Protein AF-A0A4U6P7B0-F1 (afdb_monomer_lite)

Radius of gyration: 13.78 Å; chains: 1; bounding box: 39×38×30 Å

Structure (mmCIF, N/CA/C/O backbone):
data_AF-A0A4U6P7B0-F1
#
_entry.id   AF-A0A4U6P7B0-F1
#
loop_
_atom_site.group_PDB
_atom_site.id
_atom_site.type_symbol
_atom_site.label_atom_id
_atom_site.label_alt_id
_atom_site.label_comp_id
_atom_site.label_asym_id
_atom_site.label_entity_id
_atom_site.label_seq_id
_atom_site.pdbx_PDB_ins_code
_atom_site.Cartn_x
_atom_site.Cartn_y
_atom_site.Cartn_z
_atom_site.occupancy
_atom_site.B_iso_or_equiv
_atom_site.auth_seq_id
_atom_site.auth_comp_id
_atom_site.auth_asym_id
_atom_site.auth_atom_id
_atom_site.pdbx_PDB_model_num
ATOM 1 N N . MET A 1 1 ? 26.275 3.525 -17.732 1.00 39.59 1 MET A N 1
ATOM 2 C CA . MET A 1 1 ? 24.906 4.055 -17.567 1.00 39.59 1 MET A CA 1
ATOM 3 C C . MET A 1 1 ? 24.021 2.870 -17.229 1.00 39.59 1 MET A C 1
ATOM 5 O O . MET A 1 1 ? 23.506 2.227 -18.132 1.00 39.59 1 MET A O 1
ATOM 9 N N . GLU A 1 2 ? 23.957 2.498 -15.953 1.00 43.78 2 GLU A N 1
ATOM 10 C CA . GLU A 1 2 ? 23.071 1.427 -15.488 1.00 43.78 2 GLU A CA 1
ATOM 11 C C . GLU A 1 2 ? 21.685 2.043 -15.324 1.00 43.78 2 GLU A C 1
ATOM 13 O O . GLU A 1 2 ? 21.400 2.724 -14.344 1.00 43.78 2 GLU A O 1
ATOM 18 N N . GLY A 1 3 ? 20.871 1.920 -16.372 1.00 43.91 3 GLY A N 1
ATOM 19 C CA . GLY A 1 3 ? 19.473 2.312 -16.314 1.00 43.91 3 GLY A CA 1
ATOM 20 C C . GLY A 1 3 ? 18.775 1.445 -15.278 1.00 43.91 3 GLY A C 1
ATOM 21 O O . GLY A 1 3 ? 18.792 0.221 -15.393 1.00 43.91 3 GLY A O 1
ATOM 22 N N . THR A 1 4 ? 18.191 2.086 -14.271 1.00 50.34 4 THR A N 1
ATOM 23 C CA . THR A 1 4 ? 17.264 1.495 -13.310 1.00 50.34 4 THR A CA 1
ATOM 24 C C . THR A 1 4 ? 16.226 0.693 -14.090 1.00 50.34 4 THR A C 1
ATOM 26 O O . THR A 1 4 ? 15.328 1.269 -14.705 1.00 50.34 4 THR A O 1
ATOM 29 N N . MET A 1 5 ? 16.385 -0.633 -14.156 1.00 51.06 5 MET A N 1
ATOM 30 C CA . MET A 1 5 ? 15.352 -1.489 -14.730 1.00 51.06 5 MET A CA 1
ATOM 31 C C . MET A 1 5 ? 14.084 -1.231 -13.913 1.00 51.06 5 MET A C 1
ATOM 33 O O . MET A 1 5 ? 14.164 -1.309 -12.684 1.00 51.06 5 MET A O 1
ATOM 37 N N . PRO A 1 6 ? 12.948 -0.877 -14.542 1.00 55.09 6 PRO A N 1
ATOM 38 C CA . PRO A 1 6 ? 11.712 -0.667 -13.806 1.00 55.09 6 PRO A CA 1
ATOM 39 C C . PRO A 1 6 ? 11.447 -1.937 -13.004 1.00 55.09 6 PRO A C 1
ATOM 41 O O . PRO A 1 6 ? 11.464 -3.036 -13.563 1.00 55.09 6 PRO A O 1
ATOM 44 N N . SER A 1 7 ? 11.315 -1.774 -11.688 1.00 59.56 7 SER A N 1
ATOM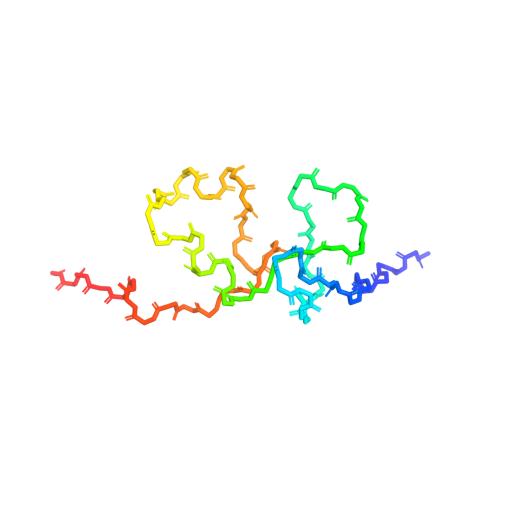 45 C CA . SER A 1 7 ? 11.191 -2.842 -10.699 1.00 59.56 7 SER A CA 1
ATOM 46 C C . SER A 1 7 ? 10.295 -3.941 -11.255 1.00 59.56 7 SER A C 1
ATOM 48 O O . SER A 1 7 ? 9.182 -3.631 -11.653 1.00 59.56 7 SER A O 1
ATOM 50 N N . ALA A 1 8 ? 10.750 -5.191 -11.348 1.00 70.38 8 ALA A N 1
ATOM 51 C CA . ALA A 1 8 ? 9.928 -6.275 -11.893 1.00 70.38 8 ALA A CA 1
ATOM 52 C C . ALA A 1 8 ? 8.526 -6.300 -11.247 1.00 70.38 8 ALA A C 1
ATOM 54 O O . ALA A 1 8 ? 8.384 -5.943 -10.073 1.00 70.38 8 ALA A O 1
ATOM 55 N N . TRP A 1 9 ? 7.500 -6.693 -12.014 1.00 76.94 9 TRP A N 1
ATOM 56 C CA .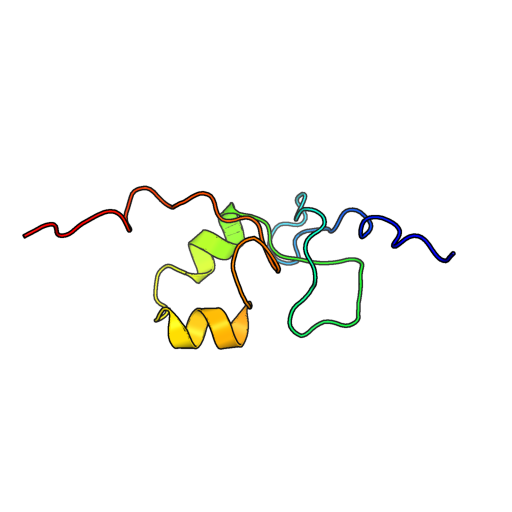 TRP A 1 9 ? 6.137 -6.860 -11.498 1.00 76.94 9 TRP A CA 1
ATOM 57 C C . TRP A 1 9 ? 6.140 -7.666 -10.204 1.00 76.94 9 TRP A C 1
ATOM 59 O O . TRP A 1 9 ? 6.755 -8.730 -10.130 1.00 76.94 9 TRP A O 1
ATOM 69 N N . LYS A 1 10 ? 5.437 -7.154 -9.194 1.00 85.25 10 LYS A N 1
ATOM 70 C CA . LYS A 1 10 ? 5.358 -7.769 -7.872 1.00 85.25 10 LYS A CA 1
ATOM 71 C C . LYS A 1 10 ? 4.041 -8.492 -7.685 1.00 85.25 10 LYS A C 1
ATOM 73 O O . LYS A 1 10 ? 2.993 -8.055 -8.166 1.00 85.25 10 LYS A O 1
ATOM 78 N N . THR A 1 11 ? 4.103 -9.568 -6.915 1.00 88.88 11 THR A N 1
ATOM 79 C CA . THR A 1 11 ? 2.924 -10.305 -6.464 1.00 88.88 11 THR A CA 1
ATOM 80 C C . THR A 1 11 ? 2.512 -9.818 -5.080 1.00 88.88 11 THR A C 1
ATOM 82 O O . THR A 1 11 ? 3.353 -9.599 -4.208 1.00 88.88 11 THR A O 1
ATOM 85 N N . CYS A 1 12 ? 1.216 -9.637 -4.859 1.00 88.31 12 CYS A N 1
ATOM 86 C CA . CYS A 1 12 ? 0.691 -9.239 -3.569 1.00 88.31 12 CYS A CA 1
ATOM 87 C C . CYS A 1 12 ? 0.895 -10.366 -2.562 1.00 88.31 12 CYS A C 1
ATOM 89 O O . CYS A 1 12 ? 0.406 -11.476 -2.770 1.00 88.31 12 CYS A O 1
ATOM 91 N N . CYS A 1 13 ? 1.568 -10.077 -1.452 1.00 86.75 13 CYS A N 1
ATOM 92 C CA . CYS A 1 13 ? 1.785 -11.067 -0.399 1.00 86.75 13 CYS A CA 1
ATOM 93 C C . CYS A 1 13 ? 0.496 -11.454 0.349 1.00 86.75 13 CYS A C 1
ATOM 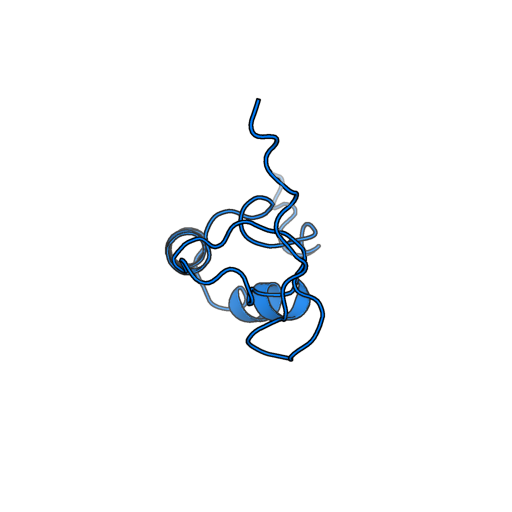95 O O . CYS A 1 13 ? 0.456 -12.512 0.968 1.00 86.75 13 CYS A O 1
ATOM 97 N N . CYS A 1 14 ? -0.562 -10.638 0.273 1.00 88.25 14 CYS A N 1
ATOM 98 C CA . CYS A 1 14 ? -1.846 -10.928 0.913 1.00 88.25 14 CYS A CA 1
ATOM 99 C C . CYS A 1 14 ? -2.766 -11.790 0.041 1.00 88.25 14 CYS A C 1
ATOM 101 O O . CYS A 1 14 ? -3.338 -12.759 0.528 1.00 88.25 14 CYS A O 1
ATOM 103 N N . CYS A 1 15 ? -2.941 -11.431 -1.233 1.00 91.19 15 CYS A N 1
ATOM 104 C CA . CYS A 1 15 ? -3.961 -12.037 -2.099 1.00 91.19 15 CYS A CA 1
ATOM 105 C C . CYS A 1 15 ? -3.401 -12.737 -3.345 1.00 91.19 15 CYS A C 1
ATOM 107 O O . CYS A 1 15 ? -4.163 -13.304 -4.128 1.00 91.19 15 CYS A O 1
ATOM 109 N N . GLY A 1 16 ? -2.087 -12.672 -3.575 1.00 89.81 16 GLY A N 1
ATOM 110 C CA . GLY A 1 16 ? -1.441 -13.251 -4.754 1.00 89.81 16 GLY A CA 1
ATOM 111 C C . GLY A 1 16 ? -1.717 -12.514 -6.071 1.00 89.81 16 GLY A C 1
ATOM 112 O O . GLY A 1 16 ? -1.254 -12.959 -7.115 1.00 89.81 16 GLY A O 1
ATOM 113 N N . GLN A 1 17 ? -2.467 -11.406 -6.052 1.00 89.56 17 GLN A N 1
ATOM 114 C CA . GLN A 1 17 ? -2.749 -10.597 -7.244 1.00 89.56 17 GLN A CA 1
ATOM 115 C C . GLN A 1 17 ? -1.597 -9.644 -7.575 1.00 89.56 17 GLN A C 1
ATOM 117 O O . GLN A 1 17 ? -0.612 -9.556 -6.850 1.00 89.56 17 GLN A O 1
ATOM 122 N N . TYR A 1 18 ? -1.714 -8.898 -8.668 1.00 87.38 18 TYR A N 1
ATOM 123 C CA . TYR A 1 18 ? -0.722 -7.899 -9.057 1.00 87.38 18 TYR A CA 1
ATOM 124 C C . TYR A 1 18 ? -0.578 -6.776 -8.011 1.00 87.38 18 TYR A C 1
ATOM 126 O O . TYR A 1 18 ? -1.560 -6.140 -7.632 1.00 87.38 18 TYR A O 1
ATOM 134 N N . ALA A 1 19 ? 0.655 -6.515 -7.562 1.00 85.75 19 ALA A N 1
ATOM 135 C CA . ALA A 1 19 ? 0.990 -5.497 -6.558 1.00 85.75 19 ALA A CA 1
ATOM 136 C C . ALA A 1 19 ? 1.769 -4.295 -7.120 1.00 85.75 19 ALA A C 1
ATOM 138 O O . ALA A 1 19 ? 2.282 -3.477 -6.359 1.00 85.75 19 ALA A O 1
ATOM 139 N N . GLY A 1 20 ? 1.874 -4.160 -8.444 1.00 84.69 20 GLY A N 1
ATOM 140 C CA . GLY A 1 20 ? 2.583 -3.038 -9.054 1.00 84.69 20 GLY A CA 1
ATOM 141 C C . GLY A 1 20 ? 4.090 -3.251 -9.197 1.00 84.69 20 GLY A C 1
ATOM 142 O O . GLY A 1 20 ? 4.604 -4.369 -9.145 1.00 84.69 20 GLY A O 1
ATOM 143 N N . HIS A 1 21 ? 4.789 -2.133 -9.376 1.00 83.06 21 HIS A N 1
ATOM 144 C CA . HIS A 1 21 ? 6.247 -2.044 -9.520 1.00 83.06 21 HIS A CA 1
ATOM 145 C C . HIS A 1 21 ? 6.892 -1.200 -8.402 1.00 83.06 21 HIS A C 1
ATOM 147 O O . HIS A 1 21 ? 8.017 -0.721 -8.544 1.00 83.06 21 HIS A O 1
ATOM 153 N N . PHE A 1 22 ? 6.165 -0.957 -7.312 1.00 80.12 22 PHE A N 1
ATOM 154 C CA . PHE A 1 22 ? 6.563 -0.013 -6.267 1.00 80.12 22 PHE A CA 1
ATOM 155 C C . PHE A 1 22 ? 7.787 -0.484 -5.479 1.00 80.12 22 PHE A C 1
ATOM 157 O O . PHE A 1 22 ? 7.995 -1.686 -5.300 1.00 80.12 22 PHE A O 1
ATOM 164 N N . GLU A 1 23 ? 8.591 0.455 -4.986 1.00 81.56 23 GLU A N 1
ATOM 165 C CA . GLU A 1 23 ? 9.755 0.148 -4.152 1.00 81.56 23 GLU A CA 1
ATOM 166 C C . GLU A 1 23 ? 9.299 -0.490 -2.836 1.00 81.56 23 GLU A C 1
ATOM 168 O O . GLU A 1 23 ? 8.236 -0.185 -2.319 1.00 81.56 23 GLU A O 1
ATOM 173 N N . GLN A 1 24 ? 10.041 -1.439 -2.276 1.00 80.06 24 GLN A N 1
ATOM 174 C CA . GLN A 1 24 ? 9.618 -2.063 -1.019 1.00 80.06 24 GLN A CA 1
ATOM 175 C C . GLN A 1 24 ? 10.258 -1.337 0.161 1.00 80.06 24 GLN A C 1
ATOM 177 O O . GLN A 1 24 ? 11.468 -1.144 0.168 1.00 80.06 24 GLN A O 1
ATOM 182 N N . HIS A 1 25 ? 9.448 -0.946 1.154 1.00 82.81 25 HIS A N 1
ATOM 183 C CA . HIS A 1 25 ? 9.914 -0.111 2.266 1.00 82.81 25 HIS A CA 1
ATOM 184 C C . HIS A 1 25 ? 10.938 -0.840 3.153 1.00 82.81 25 HIS A C 1
ATOM 186 O O . HIS A 1 25 ? 12.039 -0.344 3.374 1.00 82.81 25 HIS A O 1
ATOM 192 N N . TRP A 1 26 ? 10.596 -2.052 3.609 1.00 79.38 26 TRP A N 1
ATOM 193 C CA . TRP A 1 26 ? 11.453 -2.864 4.487 1.00 79.38 26 TRP A CA 1
ATOM 194 C C . TRP A 1 26 ? 12.068 -4.093 3.810 1.00 79.38 26 TRP A C 1
ATOM 196 O O . TRP A 1 26 ? 12.989 -4.702 4.354 1.00 79.38 26 TRP A O 1
ATOM 206 N N . ASN A 1 27 ? 11.561 -4.496 2.643 1.00 63.94 27 ASN A N 1
ATOM 207 C CA . ASN A 1 27 ? 11.912 -5.778 2.047 1.00 63.94 27 ASN A CA 1
ATOM 208 C C . ASN A 1 27 ? 12.987 -5.625 0.961 1.00 63.94 27 ASN A C 1
ATOM 210 O O . ASN A 1 27 ? 12.787 -4.913 -0.018 1.00 63.94 27 ASN A O 1
ATOM 214 N N . ARG A 1 28 ? 14.115 -6.335 1.102 1.00 67.06 28 ARG A N 1
ATOM 215 C CA . ARG A 1 28 ? 15.133 -6.433 0.034 1.00 67.06 28 ARG 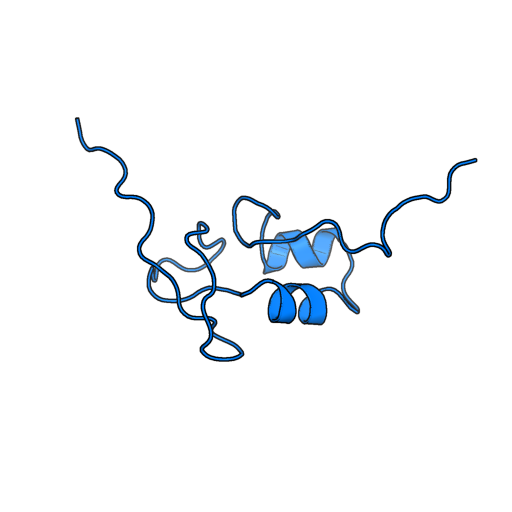A CA 1
ATOM 216 C C . ARG A 1 28 ? 14.754 -7.435 -1.058 1.00 67.06 28 ARG A C 1
ATOM 218 O O . ARG A 1 28 ? 15.408 -7.464 -2.098 1.00 67.06 28 ARG A O 1
ATOM 225 N N . ASP A 1 29 ? 13.730 -8.253 -0.820 1.00 64.88 29 ASP A N 1
ATOM 226 C CA . ASP A 1 29 ? 13.187 -9.170 -1.815 1.00 64.88 29 ASP A CA 1
ATOM 227 C C . ASP A 1 29 ? 12.320 -8.402 -2.825 1.00 64.88 29 ASP A C 1
ATOM 229 O O . ASP A 1 29 ? 11.422 -7.633 -2.465 1.00 64.88 29 ASP A O 1
ATOM 233 N N . THR A 1 30 ? 12.614 -8.570 -4.114 1.00 68.94 30 THR A N 1
ATOM 234 C CA . THR A 1 30 ? 11.975 -7.807 -5.189 1.00 68.94 30 THR A CA 1
ATOM 235 C C . THR A 1 30 ? 10.750 -8.506 -5.784 1.00 68.94 30 THR A C 1
ATOM 237 O O . THR A 1 30 ? 10.109 -7.908 -6.648 1.00 68.94 30 THR A O 1
ATOM 240 N N . GLY A 1 31 ? 10.369 -9.699 -5.311 1.00 81.19 31 GLY A N 1
ATOM 241 C CA . GLY A 1 31 ? 9.242 -10.460 -5.870 1.00 81.19 31 GLY A CA 1
ATOM 242 C C . GLY A 1 31 ? 7.852 -10.083 -5.342 1.00 81.19 31 GLY A C 1
ATOM 243 O O . GLY A 1 31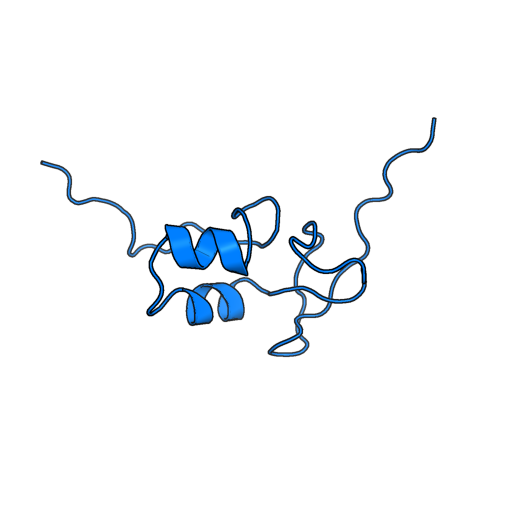 ? 6.852 -10.308 -6.029 1.00 81.19 31 GLY A O 1
ATOM 244 N N . TYR A 1 32 ? 7.769 -9.488 -4.148 1.00 83.88 32 TYR A N 1
ATOM 245 C CA . TYR A 1 32 ? 6.497 -9.281 -3.444 1.00 83.88 32 TYR A CA 1
ATOM 246 C C . TYR A 1 32 ? 6.247 -7.820 -3.059 1.00 83.88 32 TYR A C 1
ATOM 248 O O . TYR A 1 32 ? 7.193 -7.059 -2.864 1.00 83.88 32 TYR A O 1
ATOM 256 N N . GLY A 1 33 ? 4.967 -7.449 -2.958 1.00 85.56 33 GLY A N 1
ATOM 257 C CA . GLY A 1 33 ? 4.485 -6.137 -2.510 1.00 85.56 33 GLY A CA 1
ATOM 258 C C . GLY A 1 33 ? 3.041 -6.189 -1.998 1.00 85.56 33 GLY A C 1
ATOM 259 O O . GLY A 1 33 ? 2.507 -7.272 -1.759 1.00 85.56 33 GLY A O 1
ATOM 260 N N . LEU A 1 34 ? 2.388 -5.033 -1.847 1.00 85.69 34 LEU A N 1
ATOM 261 C CA . LEU A 1 34 ? 0.966 -4.930 -1.496 1.00 85.69 34 LEU A CA 1
ATOM 262 C C . LEU A 1 34 ? 0.182 -4.260 -2.625 1.00 85.69 34 LEU A C 1
ATOM 264 O O . LEU A 1 34 ? 0.593 -3.219 -3.134 1.00 85.69 34 LEU A O 1
ATOM 268 N N . CYS A 1 35 ? -0.937 -4.872 -3.024 1.00 87.50 35 CYS A N 1
ATOM 269 C CA . CYS A 1 35 ? -1.866 -4.246 -3.958 1.00 87.50 35 CYS A CA 1
ATOM 270 C C . CYS A 1 35 ? -2.714 -3.186 -3.249 1.00 87.50 35 CYS A C 1
ATOM 272 O O . CYS A 1 35 ? -2.796 -3.161 -2.019 1.00 87.50 35 CYS A O 1
ATOM 274 N N . GLU A 1 36 ? -3.372 -2.352 -4.049 1.00 86.69 36 GLU A N 1
ATOM 275 C CA . GLU A 1 36 ? -4.219 -1.257 -3.582 1.00 86.69 36 GLU A CA 1
ATOM 276 C C . GLU A 1 36 ? -5.324 -1.715 -2.615 1.00 86.69 36 GLU A C 1
ATOM 278 O O . GLU A 1 36 ? -5.482 -1.138 -1.544 1.00 86.69 36 GLU A O 1
ATOM 283 N N . ASP A 1 37 ? -6.043 -2.792 -2.933 1.00 88.44 37 ASP A N 1
ATOM 284 C CA . ASP A 1 37 ? -7.135 -3.268 -2.075 1.00 88.44 37 ASP A CA 1
ATOM 285 C C . ASP A 1 37 ? -6.632 -3.754 -0.711 1.00 88.44 37 ASP A C 1
ATOM 287 O O . ASP A 1 37 ? -7.234 -3.480 0.329 1.00 88.44 37 ASP A O 1
ATOM 291 N N . CYS A 1 38 ? -5.511 -4.480 -0.699 1.00 89.00 38 CYS A N 1
ATOM 292 C CA . CYS A 1 38 ? -4.948 -5.016 0.534 1.00 89.00 38 CYS A CA 1
ATOM 293 C C . CYS A 1 38 ? -4.313 -3.919 1.390 1.00 89.00 38 CYS A C 1
ATOM 295 O O . CYS A 1 38 ? -4.469 -3.951 2.609 1.00 89.00 38 CYS A O 1
ATOM 297 N N . ILE A 1 39 ? -3.644 -2.933 0.781 1.00 86.56 39 ILE A N 1
ATOM 298 C CA . ILE A 1 39 ? -3.073 -1.815 1.538 1.00 86.56 39 ILE A CA 1
ATOM 299 C C . ILE A 1 39 ? -4.170 -0.893 2.086 1.00 86.56 39 ILE A C 1
ATOM 301 O O . ILE A 1 39 ? -4.073 -0.445 3.226 1.00 86.56 39 ILE A O 1
ATOM 305 N N . ASP A 1 40 ? -5.257 -0.680 1.339 1.00 86.75 40 ASP A N 1
ATOM 306 C CA . ASP A 1 40 ? -6.409 0.091 1.814 1.00 86.75 40 ASP A CA 1
ATOM 307 C C . ASP A 1 40 ? -7.147 -0.641 2.944 1.00 86.75 40 ASP A C 1
ATOM 309 O O . ASP A 1 40 ? -7.547 -0.024 3.930 1.00 86.75 40 ASP A O 1
ATOM 313 N N . TYR A 1 41 ? -7.253 -1.973 2.872 1.00 87.56 41 TYR A N 1
ATOM 314 C CA . TYR A 1 41 ? -7.751 -2.789 3.981 1.00 87.56 41 TYR A CA 1
ATOM 315 C C . TYR A 1 41 ? -6.882 -2.640 5.239 1.00 87.56 41 TYR A C 1
ATOM 317 O O . TYR A 1 41 ? -7.418 -2.402 6.320 1.00 87.56 41 TYR A O 1
ATOM 325 N N . CYS A 1 42 ? -5.553 -2.710 5.104 1.00 84.88 42 CYS A N 1
ATOM 326 C CA . CYS A 1 42 ? -4.618 -2.504 6.215 1.00 84.88 42 CYS A CA 1
ATOM 327 C C . CYS A 1 42 ? -4.702 -1.093 6.820 1.00 84.88 42 CYS A C 1
ATOM 329 O O . CYS A 1 42 ? -4.384 -0.919 7.993 1.00 84.88 42 CYS A O 1
ATOM 331 N N . ALA A 1 43 ? -5.131 -0.089 6.049 1.00 84.62 43 ALA A N 1
ATOM 332 C CA . ALA A 1 43 ? -5.264 1.285 6.530 1.00 84.62 43 ALA A CA 1
ATOM 333 C C . ALA A 1 43 ? -6.502 1.500 7.422 1.00 84.62 43 ALA A C 1
ATOM 335 O O . ALA A 1 43 ? -6.547 2.462 8.191 1.00 84.62 43 ALA A O 1
ATOM 336 N N . ARG A 1 44 ? -7.516 0.623 7.348 1.00 83.12 44 ARG A N 1
ATOM 337 C CA . ARG A 1 44 ? -8.784 0.730 8.098 1.00 83.12 44 ARG A CA 1
ATOM 338 C C . ARG A 1 44 ? -8.594 0.339 9.566 1.00 83.12 44 ARG A C 1
ATOM 340 O O . ARG A 1 44 ? -9.050 -0.710 10.004 1.00 83.12 44 ARG A O 1
ATOM 347 N N . GLY A 1 45 ? -7.918 1.184 10.329 1.00 78.56 45 GLY A N 1
ATOM 348 C CA . GLY A 1 45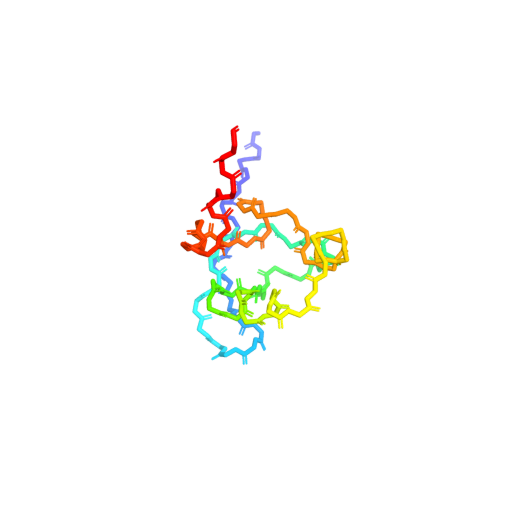 ? -7.677 0.966 11.759 1.00 78.56 45 GLY A CA 1
ATOM 349 C C . GLY A 1 45 ? -6.330 1.478 12.252 1.00 78.56 45 GLY A C 1
ATOM 350 O O . GLY A 1 45 ? -6.110 1.515 13.458 1.00 78.56 45 GLY A O 1
ATOM 351 N N . GLU A 1 46 ? -5.461 1.912 11.341 1.00 80.75 46 GLU A N 1
ATOM 352 C CA . GLU A 1 46 ? -4.147 2.455 11.666 1.00 80.75 46 GLU A CA 1
ATOM 353 C C . GLU A 1 46 ? -4.149 3.988 11.644 1.00 80.75 46 GLU A C 1
ATOM 355 O O . GLU A 1 46 ? -4.886 4.631 10.892 1.00 80.75 46 GLU A O 1
ATOM 360 N N . THR A 1 47 ? -3.280 4.597 12.453 1.00 83.56 47 THR A N 1
ATOM 361 C CA . THR A 1 47 ? -2.961 6.023 12.312 1.00 83.56 47 THR A CA 1
ATOM 362 C C . THR A 1 47 ? -2.041 6.228 11.112 1.00 83.56 47 THR A C 1
ATOM 364 O O . THR A 1 47 ? -1.250 5.349 10.776 1.00 83.56 47 THR A O 1
ATOM 367 N N . ALA A 1 48 ? -2.090 7.405 10.483 1.00 79.94 48 ALA A N 1
ATOM 368 C CA . ALA A 1 48 ? -1.238 7.710 9.330 1.00 79.94 48 ALA A CA 1
ATOM 369 C C . ALA A 1 48 ? 0.263 7.520 9.632 1.00 79.94 48 ALA A C 1
ATOM 371 O O . ALA A 1 48 ? 0.987 6.973 8.807 1.00 79.94 48 ALA A O 1
ATOM 372 N N . GLU A 1 49 ? 0.709 7.906 10.831 1.00 82.44 49 GLU A N 1
ATOM 373 C CA . GLU A 1 49 ? 2.104 7.759 11.265 1.00 82.44 49 GLU A CA 1
ATOM 374 C C . GLU A 1 49 ? 2.511 6.285 11.443 1.00 82.44 49 GLU A C 1
ATOM 376 O O . GLU A 1 49 ? 3.552 5.859 10.941 1.00 82.44 49 GLU A O 1
ATOM 381 N N . SER A 1 50 ? 1.676 5.476 12.109 1.00 84.12 50 SER A N 1
ATOM 382 C CA . SER A 1 50 ? 1.932 4.035 12.265 1.00 84.12 50 SER A CA 1
ATOM 383 C C . SER A 1 50 ? 1.925 3.321 10.911 1.00 84.12 50 SER A C 1
ATOM 385 O O . SER A 1 50 ? 2.766 2.456 10.637 1.00 84.12 50 SER A O 1
ATOM 387 N N . PHE A 1 51 ? 1.019 3.746 10.031 1.00 85.00 51 PHE A N 1
ATOM 388 C CA . PHE A 1 51 ? 0.859 3.201 8.696 1.00 85.00 51 PHE A CA 1
ATOM 389 C C . PHE A 1 51 ? 2.068 3.488 7.804 1.00 85.00 51 PHE A C 1
ATOM 391 O O . PHE A 1 51 ? 2.622 2.562 7.211 1.00 85.00 51 PHE A O 1
ATOM 398 N N . GLU A 1 52 ? 2.532 4.738 7.756 1.00 86.00 52 GLU A N 1
ATOM 399 C CA . GLU A 1 52 ? 3.717 5.116 6.982 1.00 86.00 52 GLU A CA 1
ATOM 400 C C . GLU A 1 52 ? 4.974 4.409 7.499 1.00 86.00 52 GLU A C 1
ATOM 402 O O . GLU A 1 52 ? 5.764 3.903 6.708 1.00 86.00 52 GLU A O 1
ATOM 407 N N . ARG A 1 53 ? 5.133 4.266 8.818 1.00 87.38 53 ARG A N 1
ATOM 408 C CA . ARG A 1 53 ? 6.275 3.542 9.399 1.00 87.38 53 ARG A CA 1
ATOM 409 C C . ARG A 1 53 ? 6.280 2.047 9.055 1.00 87.38 53 ARG A C 1
ATOM 411 O O . ARG A 1 53 ? 7.340 1.425 8.985 1.00 87.38 53 ARG A O 1
ATOM 418 N N . THR A 1 54 ? 5.103 1.455 8.867 1.00 86.38 54 THR A N 1
ATOM 419 C CA . THR A 1 54 ? 4.955 0.016 8.598 1.00 86.38 54 THR A CA 1
ATOM 420 C C . THR A 1 54 ? 5.041 -0.298 7.107 1.00 86.38 54 THR A C 1
ATOM 422 O O . THR A 1 54 ? 5.760 -1.214 6.709 1.00 86.38 54 THR A O 1
ATOM 425 N N . TYR A 1 55 ? 4.336 0.469 6.277 1.00 85.31 55 TYR A N 1
ATOM 426 C CA . TYR A 1 55 ? 4.146 0.178 4.853 1.00 85.31 55 TYR A CA 1
ATOM 427 C C . TYR A 1 55 ? 4.863 1.162 3.923 1.00 85.31 55 TYR A C 1
ATOM 429 O O . TYR A 1 55 ? 4.964 0.918 2.721 1.00 85.31 55 TYR A O 1
ATOM 437 N N . GLY A 1 56 ? 5.381 2.258 4.472 1.00 88.06 56 GLY A N 1
ATOM 438 C CA . GLY A 1 56 ? 6.026 3.329 3.735 1.00 88.06 56 GLY A CA 1
ATOM 439 C C . GLY A 1 56 ? 5.045 4.350 3.156 1.00 88.06 56 GLY A C 1
ATOM 440 O O . GLY A 1 56 ? 3.851 4.401 3.460 1.00 88.06 56 GLY A O 1
ATOM 441 N N . VAL A 1 57 ? 5.591 5.185 2.281 1.00 86.06 57 VAL A N 1
ATOM 442 C CA . VAL A 1 57 ? 4.896 6.272 1.586 1.00 86.06 57 VAL A CA 1
ATOM 443 C C . VAL A 1 57 ? 4.091 5.773 0.377 1.00 86.06 57 VAL A C 1
ATOM 445 O O . VAL A 1 57 ? 4.608 5.032 -0.466 1.00 86.06 57 VAL A O 1
ATOM 448 N N . ALA A 1 58 ? 2.845 6.236 0.258 1.00 83.81 58 ALA A N 1
ATOM 449 C CA . ALA A 1 58 ? 1.986 6.007 -0.904 1.00 83.81 58 ALA A CA 1
ATOM 450 C C . ALA A 1 58 ? 2.603 6.568 -2.198 1.00 83.81 58 ALA A C 1
ATOM 452 O O . ALA A 1 58 ? 3.210 7.636 -2.200 1.00 83.81 58 ALA A O 1
ATOM 453 N N . GLY A 1 59 ? 2.453 5.854 -3.313 1.00 80.19 59 GLY A N 1
ATOM 454 C CA . GLY A 1 59 ? 3.037 6.223 -4.609 1.00 80.19 59 GLY A CA 1
ATOM 455 C C . GLY A 1 59 ? 4.524 5.880 -4.756 1.00 80.19 59 GLY A C 1
ATOM 456 O O . GLY A 1 59 ? 4.991 5.735 -5.881 1.00 80.19 59 GLY A O 1
ATOM 457 N N . VAL A 1 60 ? 5.243 5.677 -3.646 1.00 84.12 60 VAL A N 1
ATOM 458 C CA . VAL A 1 60 ? 6.614 5.139 -3.639 1.00 84.12 60 VAL A CA 1
ATOM 459 C C . VAL A 1 60 ? 6.583 3.638 -3.385 1.00 84.12 60 VAL A C 1
ATOM 461 O O . VAL A 1 60 ? 7.141 2.879 -4.176 1.00 84.12 60 VAL A O 1
ATOM 464 N N . HIS A 1 61 ? 5.884 3.213 -2.323 1.00 85.00 61 HIS A N 1
ATOM 465 C CA . HIS A 1 61 ? 5.916 1.824 -1.861 1.00 85.00 61 HIS A CA 1
ATOM 466 C C . HIS A 1 61 ? 4.672 0.989 -2.176 1.00 85.00 61 HIS A C 1
ATOM 468 O O . HIS A 1 61 ? 4.721 -0.242 -2.156 1.00 85.00 61 HIS A O 1
ATOM 474 N N . TYR A 1 62 ? 3.565 1.643 -2.519 1.00 81.69 62 TYR A N 1
ATOM 475 C CA . TYR A 1 62 ? 2.326 0.993 -2.939 1.00 81.69 62 TYR A CA 1
ATOM 476 C C . TYR A 1 62 ? 1.448 1.955 -3.739 1.00 81.69 62 TYR A C 1
ATOM 478 O O . TYR A 1 62 ? 1.542 3.179 -3.596 1.00 81.69 62 TYR A O 1
ATOM 486 N N . ALA A 1 63 ? 0.550 1.389 -4.547 1.00 75.56 63 ALA A N 1
ATOM 487 C CA . ALA A 1 63 ? -0.540 2.141 -5.150 1.00 75.56 63 ALA A CA 1
ATOM 488 C C . ALA A 1 63 ? -1.552 2.490 -4.065 1.00 75.56 63 ALA A C 1
ATOM 490 O O . ALA A 1 63 ? -2.025 1.617 -3.341 1.00 75.56 63 ALA A O 1
ATOM 491 N N . ARG A 1 64 ? -1.910 3.764 -3.983 1.00 68.81 64 ARG A N 1
ATOM 492 C CA . ARG A 1 64 ? -3.092 4.202 -3.256 1.00 68.81 64 ARG A CA 1
ATOM 493 C C . ARG A 1 64 ? -3.770 5.237 -4.126 1.00 68.81 64 ARG A C 1
ATOM 495 O O . ARG A 1 64 ? -3.260 6.352 -4.248 1.00 68.81 64 ARG A O 1
ATOM 502 N N . SER A 1 65 ? -4.892 4.887 -4.747 1.00 56.06 65 SER A N 1
ATOM 503 C CA . SER A 1 65 ? -5.815 5.929 -5.179 1.00 56.06 65 SER A CA 1
ATOM 504 C C . SER A 1 65 ? -6.209 6.712 -3.932 1.00 56.06 65 SER A C 1
ATOM 506 O O . SER A 1 65 ? -6.308 6.122 -2.851 1.00 56.06 65 SER A O 1
ATOM 508 N N . PRO A 1 66 ? -6.411 8.034 -4.017 1.00 45.44 66 PRO A N 1
ATOM 509 C CA . PRO A 1 66 ? -6.982 8.767 -2.903 1.00 45.44 66 PRO A CA 1
ATOM 510 C C . PRO A 1 66 ? -8.323 8.111 -2.565 1.00 45.44 66 PRO A C 1
ATOM 512 O O . PRO A 1 66 ? -9.303 8.261 -3.292 1.00 45.44 66 PRO A O 1
ATOM 515 N N . SER A 1 67 ? -8.348 7.331 -1.485 1.00 42.47 67 SER A N 1
ATOM 516 C CA . SER A 1 67 ? -9.560 6.714 -0.969 1.00 42.47 67 SER A CA 1
ATOM 517 C C . SER A 1 67 ? -10.579 7.844 -0.779 1.00 42.47 67 SER A C 1
ATOM 519 O O . SER A 1 67 ? -10.254 8.804 -0.066 1.00 42.47 67 SER A O 1
ATOM 521 N N . PRO A 1 68 ? -11.785 7.782 -1.378 1.00 45.09 68 PRO A N 1
ATOM 522 C CA . PRO A 1 68 ? -12.755 8.881 -1.340 1.00 45.09 68 PRO A CA 1
ATOM 523 C C . PRO A 1 68 ? -13.252 9.249 0.075 1.00 45.09 68 PRO A C 1
ATOM 525 O O . PRO A 1 68 ? -14.053 10.164 0.214 1.00 45.09 68 PRO A O 1
ATOM 528 N N . GLY A 1 69 ? -12.764 8.587 1.131 1.00 43.28 69 GLY A N 1
ATOM 529 C CA . GLY A 1 69 ? -13.071 8.879 2.533 1.00 43.28 69 GLY A CA 1
ATOM 530 C C . GLY A 1 69 ? -12.075 9.773 3.289 1.00 43.28 69 GLY A C 1
ATOM 531 O O . GLY A 1 69 ? -12.335 10.059 4.451 1.00 43.28 69 GLY A O 1
ATOM 532 N N . ILE A 1 70 ? -10.956 10.217 2.692 1.00 44.59 70 ILE A N 1
ATOM 533 C CA . ILE A 1 70 ? -9.993 11.133 3.359 1.00 44.59 70 ILE A CA 1
ATOM 534 C C . ILE A 1 70 ? -10.128 12.602 2.900 1.00 44.59 70 ILE A C 1
ATOM 536 O O . ILE A 1 70 ? -9.444 13.490 3.408 1.00 44.59 70 ILE A O 1
ATOM 540 N N . LEU A 1 71 ? -11.029 12.903 1.957 1.00 40.53 71 LEU A N 1
ATOM 541 C CA . LEU A 1 71 ? -11.257 14.276 1.507 1.00 40.53 71 LEU A CA 1
ATOM 542 C C . LEU A 1 71 ? -12.255 15.012 2.417 1.00 40.53 71 LEU A C 1
ATOM 544 O O . LEU A 1 71 ? -13.462 14.844 2.289 1.00 40.53 71 LEU A O 1
ATOM 548 N N . ARG A 1 72 ? -11.684 15.931 3.210 1.00 39.41 72 ARG A N 1
ATOM 549 C CA . ARG A 1 72 ? -12.255 17.203 3.699 1.00 39.41 72 ARG A CA 1
ATOM 550 C C . ARG A 1 72 ? -13.283 17.134 4.837 1.00 39.41 72 ARG A C 1
ATOM 552 O O . ARG A 1 72 ? -14.480 17.055 4.601 1.00 39.41 72 ARG A O 1
ATOM 559 N N . ASN A 1 73 ? -12.820 17.442 6.049 1.00 36.59 73 ASN A N 1
ATOM 560 C CA . ASN A 1 73 ? -13.453 18.561 6.749 1.00 36.59 73 ASN A CA 1
ATOM 561 C C . ASN A 1 73 ? -12.821 19.832 6.170 1.00 36.59 73 ASN A C 1
ATOM 563 O O . ASN A 1 73 ? -11.625 20.055 6.342 1.00 36.59 73 ASN A O 1
ATOM 567 N N . ALA A 1 74 ? -13.595 20.574 5.385 1.00 44.75 74 ALA A N 1
ATOM 568 C CA . ALA A 1 74 ? -13.290 21.951 5.036 1.00 44.75 74 ALA A CA 1
ATOM 569 C C . ALA A 1 74 ? -14.184 22.817 5.929 1.00 44.75 74 ALA A C 1
ATOM 571 O O . ALA A 1 74 ? -15.402 22.807 5.738 1.00 44.75 74 ALA A O 1
ATOM 572 N N . ASP A 1 75 ? -13.579 23.474 6.917 1.00 39.50 75 ASP A N 1
ATOM 573 C CA . ASP A 1 75 ? -14.081 24.737 7.464 1.00 39.50 75 ASP A CA 1
ATOM 574 C C . ASP A 1 75 ? -13.320 25.891 6.794 1.00 39.50 75 ASP A C 1
ATOM 576 O O . ASP A 1 75 ? -12.110 25.708 6.509 1.00 39.50 75 ASP A O 1
#

Secondary structure (DSSP, 8-state):
-------PPPEETTTSSB--SPPPSS---SSEE--HHHHHHHHTT--HHHHHHHH--BTTTB-----TTSS----

Sequence (75 aa):
MEGTMPSAWKTCCCCGQYAGHFEQHWNRDTGYGLCEDCIDYCARGETAESFERTYGVAGVHYARSPSPGILRNAD

pLDDT: mean 73.87, std 17.06, range [36.59, 91.19]

Foldseek 3Di:
DPPPDQQPFEAEPPPRHTFDSADFDPDPDSHHAHAQVRLVVVVVPDDPVRSCVVQNDDPRRGDHDPPPVPDDPDD